Protein AF-A0A7X2D2N3-F1 (afdb_monomer)

Organism: NCBI:txid1494462

Mean predicted aligned error: 3.7 Å

pLDDT: mean 91.82, std 9.28, range [48.91, 98.44]

InterPro domains:
  IPR043077 Chaperone protein gp12 superfamily [G3DSA:1.10.8.940] (1-90)
  IPR048803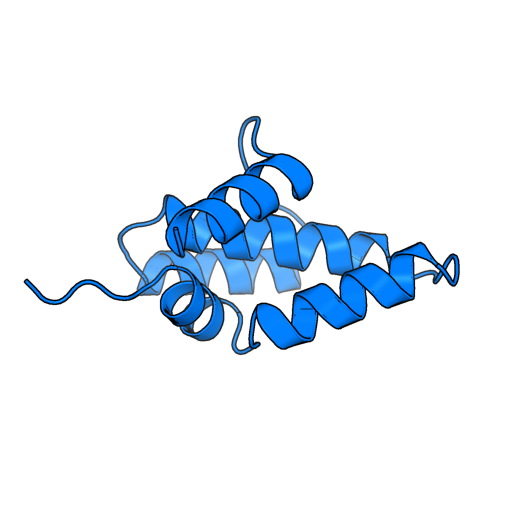 Chaperone protein gp12 [PF20962] (2-90)

Nearest PDB structures (foldseek):
  3d8l-assembly1_A  TM=9.566E-01  e=9.189E-07  Lactococcus virus P2

Solvent-accessible surface area (backbone atoms only — not comparable to full-atom values): 5307 Å² total; per-residue (Å²): 129,95,74,79,52,51,63,59,40,24,26,68,42,68,75,43,54,57,74,59,52,51,52,51,44,63,47,28,72,71,66,75,39,93,61,37,63,62,47,45,52,52,52,28,52,39,46,47,35,32,72,71,46,85,50,64,68,57,36,25,52,55,48,58,47,22,77,72,70,74,58,82,84,52,85,91,60,43,50,65,59,50,49,53,56,54,58,60,74,78,113

Sequence (91 aa):
MKQLSTARKFKLITKVDIFKKSKELEAATKDEANDITETIEFVQYGLYLAFYEKDLKKAKEYFDEFLTSGEFDTEDETVKSLMEKFKASFE

Radius of gyration: 12.73 Å; Cα contacts (8 Å, |Δi|>4): 76; chains: 1; bounding box: 30×25×38 Å

Foldseek 3Di:
DDDDALQRLLCLQLVDGLVVLVVVLVVCVVVVDPCNVVSQLSLQLSLLCSPPPPDSVVSNVQSVVCVVPVDDDSDPGGSVNSVVVSVVSVD

Secondary structure (DSSP, 8-state):
-PPPPHHHHHHHHHSS-HHHHHHHHHHHTTTT-TTHHHHHHHHHHHHHHHHH---HHHHHHHHHHHHHH-----TT--HHHHHHHHHHTT-

Structure (mmCIF, N/CA/C/O backbone):
data_AF-A0A7X2D2N3-F1
#
_entry.id   AF-A0A7X2D2N3-F1
#
loop_
_atom_site.group_PDB
_atom_site.id
_atom_site.type_symbol
_atom_site.label_atom_id
_atom_site.label_alt_id
_atom_site.label_comp_id
_atom_site.label_asym_id
_atom_site.label_entity_id
_atom_site.label_seq_id
_atom_site.pdbx_PDB_ins_code
_atom_site.Cartn_x
_atom_site.Cartn_y
_atom_site.Cartn_z
_atom_site.occupancy
_atom_site.B_iso_or_equiv
_atom_site.auth_seq_id
_atom_site.auth_comp_id
_atom_site.auth_asym_id
_atom_site.auth_atom_id
_atom_site.pdbx_PDB_model_num
ATOM 1 N N . MET A 1 1 ? -7.593 5.287 22.198 1.00 48.91 1 MET A N 1
ATOM 2 C CA . MET A 1 1 ? -7.519 3.900 21.679 1.00 48.91 1 MET A CA 1
ATOM 3 C C . MET A 1 1 ? -6.160 3.709 21.027 1.00 48.91 1 MET A C 1
ATOM 5 O O . MET A 1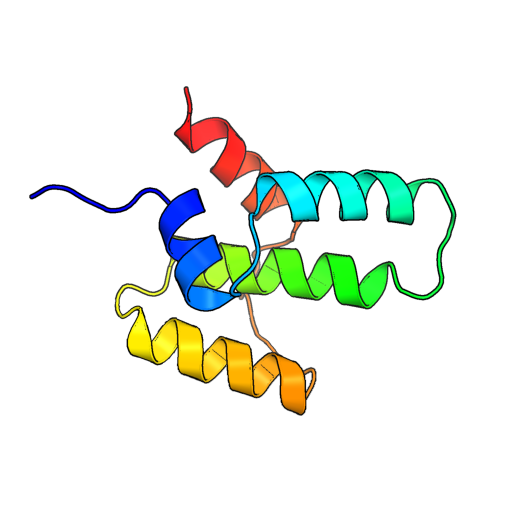 1 ? -5.738 4.613 20.321 1.00 48.91 1 MET A O 1
ATOM 9 N N . LYS A 1 2 ? -5.460 2.593 21.270 1.00 64.06 2 LYS A N 1
ATOM 10 C CA . LYS A 1 2 ? -4.215 2.289 20.544 1.00 64.06 2 LYS A CA 1
ATOM 11 C C . LYS A 1 2 ? -4.569 2.075 19.067 1.00 64.06 2 LYS A C 1
ATOM 13 O O . LYS A 1 2 ? -5.344 1.172 18.769 1.00 64.06 2 LYS A O 1
ATOM 18 N N . GLN A 1 3 ? -4.066 2.923 18.176 1.00 81.88 3 GLN A N 1
ATOM 19 C CA . GLN A 1 3 ? -4.252 2.771 16.733 1.00 81.88 3 GLN A CA 1
ATOM 20 C C . GLN A 1 3 ? -3.061 2.016 16.140 1.00 81.88 3 GLN A C 1
ATOM 22 O O . GLN A 1 3 ? -1.925 2.179 16.584 1.00 81.88 3 GLN A O 1
ATOM 27 N N . LEU A 1 4 ? -3.327 1.155 15.159 1.00 90.06 4 LEU A N 1
ATOM 28 C CA . LEU A 1 4 ? -2.274 0.489 14.398 1.00 90.06 4 LEU A CA 1
ATOM 29 C C . LEU A 1 4 ? -1.620 1.502 13.457 1.00 90.06 4 LEU A C 1
ATOM 31 O O . LEU A 1 4 ? -2.329 2.237 12.768 1.00 90.06 4 LEU A O 1
ATOM 35 N N . SER A 1 5 ? -0.288 1.502 13.399 1.00 94.44 5 SER A N 1
ATOM 36 C CA . SER A 1 5 ? 0.447 2.292 12.411 1.00 94.44 5 SER A CA 1
ATOM 37 C C . SER A 1 5 ? 0.124 1.828 10.991 1.00 94.44 5 SER A C 1
ATOM 39 O O . SER A 1 5 ? -0.185 0.651 10.769 1.00 94.44 5 SER A O 1
ATOM 41 N N . THR A 1 6 ? 0.261 2.724 10.014 1.00 95.94 6 THR A N 1
ATOM 42 C CA . THR A 1 6 ? 0.075 2.395 8.593 1.00 95.94 6 THR A CA 1
ATOM 43 C C . THR A 1 6 ? 0.969 1.231 8.168 1.00 95.94 6 THR A C 1
ATOM 45 O O . THR A 1 6 ? 0.491 0.311 7.515 1.00 95.94 6 THR A O 1
ATOM 48 N N . ALA A 1 7 ? 2.220 1.175 8.642 1.00 96.62 7 ALA A N 1
ATOM 49 C CA . ALA A 1 7 ? 3.126 0.052 8.376 1.00 96.62 7 ALA A CA 1
ATOM 50 C C . ALA A 1 7 ? 2.561 -1.291 8.869 1.00 96.62 7 ALA A C 1
ATOM 52 O O . ALA A 1 7 ? 2.664 -2.316 8.191 1.00 96.62 7 ALA A O 1
ATOM 53 N N . ARG A 1 8 ? 1.939 -1.300 10.057 1.00 96.44 8 ARG A N 1
ATOM 54 C CA . ARG A 1 8 ? 1.340 -2.517 10.607 1.00 96.44 8 ARG A CA 1
ATOM 55 C C . ARG A 1 8 ? 0.080 -2.912 9.847 1.00 96.44 8 ARG A C 1
ATOM 57 O O . ARG A 1 8 ? -0.107 -4.102 9.615 1.00 96.44 8 ARG A O 1
ATOM 64 N N . LYS A 1 9 ? -0.752 -1.943 9.455 1.00 97.25 9 LYS A N 1
ATOM 65 C CA . LYS A 1 9 ? -1.931 -2.187 8.614 1.00 97.25 9 LYS A CA 1
ATOM 66 C C . LYS A 1 9 ? -1.531 -2.749 7.252 1.00 97.25 9 LYS A C 1
ATOM 68 O O . LYS A 1 9 ? -2.024 -3.810 6.894 1.00 97.25 9 LYS A O 1
ATOM 73 N N . PHE A 1 10 ? -0.563 -2.124 6.578 1.00 97.94 10 PHE A N 1
ATOM 74 C CA . PHE A 1 10 ? -0.001 -2.600 5.313 1.00 97.94 10 PHE A CA 1
ATOM 75 C C . PHE A 1 10 ? 0.407 -4.071 5.419 1.00 97.94 10 PHE A C 1
ATOM 77 O O . PHE A 1 10 ? -0.056 -4.897 4.646 1.00 97.94 10 PHE A O 1
ATOM 84 N N . LYS A 1 11 ? 1.179 -4.435 6.452 1.00 97.94 11 LYS A N 1
ATOM 85 C CA . LYS A 1 11 ? 1.616 -5.822 6.663 1.00 97.94 11 LYS A CA 1
ATOM 86 C C . LYS A 1 11 ? 0.476 -6.810 6.892 1.00 97.94 11 LYS A C 1
ATOM 88 O O . LYS A 1 11 ? 0.600 -7.973 6.521 1.00 97.94 11 LYS A O 1
ATOM 93 N N . LEU A 1 12 ? -0.610 -6.384 7.533 1.00 97.50 12 LEU A N 1
ATOM 94 C CA . LEU A 1 12 ? -1.780 -7.238 7.752 1.00 97.50 12 LEU A CA 1
ATOM 95 C C . LEU A 1 12 ? -2.599 -7.435 6.470 1.00 97.50 12 LEU A C 1
ATOM 97 O O . LEU A 1 12 ? -3.143 -8.520 6.280 1.00 97.50 12 LEU A O 1
ATOM 101 N N . ILE A 1 13 ? -2.654 -6.415 5.612 1.00 98.00 13 ILE A N 1
ATOM 102 C CA . ILE A 1 13 ? -3.351 -6.443 4.321 1.00 98.00 13 ILE A CA 1
ATOM 103 C C . ILE A 1 13 ? -2.551 -7.281 3.317 1.00 98.00 13 ILE A C 1
ATOM 105 O O . ILE A 1 13 ? -3.034 -8.290 2.815 1.00 98.00 13 ILE A O 1
ATOM 109 N N . THR A 1 14 ? -1.289 -6.918 3.095 1.00 97.31 14 THR A N 1
ATOM 110 C CA . THR A 1 14 ? -0.469 -7.443 1.995 1.00 97.31 14 THR A CA 1
ATOM 111 C C . THR A 1 14 ? 0.359 -8.669 2.369 1.00 97.31 14 T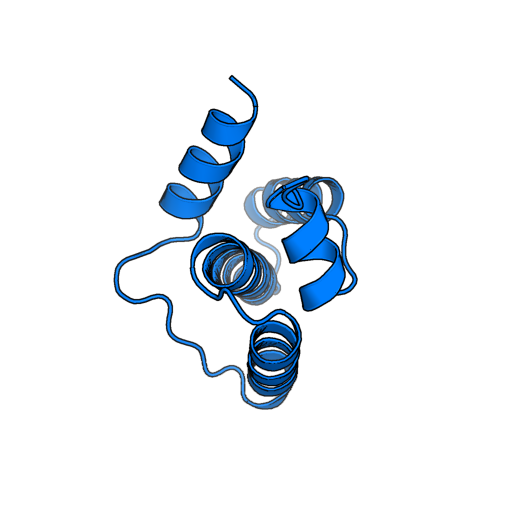HR A C 1
ATOM 113 O O . THR A 1 14 ? 0.976 -9.289 1.507 1.00 97.31 14 THR A O 1
ATOM 116 N N . LYS A 1 15 ? 0.423 -9.015 3.664 1.00 97.06 15 LYS A N 1
ATOM 117 C CA . LYS A 1 15 ? 1.302 -10.058 4.236 1.00 97.06 15 LYS A CA 1
ATOM 118 C C . LYS A 1 15 ? 2.803 -9.755 4.070 1.00 97.06 15 LYS A C 1
ATOM 120 O O . LYS A 1 15 ? 3.638 -10.583 4.436 1.00 97.06 15 LYS A O 1
ATOM 125 N N . VAL A 1 16 ? 3.163 -8.559 3.593 1.00 96.56 16 VAL A N 1
ATOM 126 C CA . VAL A 1 16 ? 4.542 -8.130 3.319 1.00 96.56 16 VAL A CA 1
ATOM 127 C C . VAL A 1 16 ? 4.893 -6.890 4.137 1.00 96.56 16 VAL A C 1
ATOM 129 O O . VAL A 1 16 ? 4.053 -6.063 4.474 1.00 96.56 16 VAL A O 1
ATOM 132 N N . ASP A 1 17 ? 6.165 -6.763 4.503 1.00 96.38 17 ASP A N 1
ATOM 133 C CA . ASP A 1 17 ? 6.662 -5.587 5.208 1.00 96.38 17 ASP A CA 1
ATOM 134 C C . ASP A 1 17 ? 6.907 -4.419 4.238 1.00 96.38 17 ASP A C 1
ATOM 136 O O . ASP A 1 17 ? 7.657 -4.574 3.272 1.00 96.38 17 ASP A O 1
ATOM 140 N N . ILE A 1 18 ? 6.316 -3.249 4.502 1.00 95.62 18 ILE A N 1
ATOM 141 C CA . ILE A 1 18 ? 6.441 -2.074 3.624 1.00 95.62 18 ILE A CA 1
ATOM 142 C C . ILE A 1 18 ? 7.893 -1.621 3.464 1.00 95.62 18 ILE A C 1
ATOM 144 O O . ILE A 1 18 ? 8.301 -1.241 2.371 1.00 95.62 18 ILE A O 1
ATOM 148 N N . PHE A 1 19 ? 8.717 -1.730 4.508 1.00 94.25 19 PHE A N 1
ATOM 149 C CA . PHE A 1 19 ? 10.128 -1.358 4.416 1.00 94.25 19 PHE A CA 1
ATOM 150 C C . PHE A 1 19 ? 10.915 -2.320 3.527 1.00 94.25 19 PHE A C 1
ATOM 152 O O . PHE A 1 19 ? 11.833 -1.900 2.825 1.00 94.25 19 PHE A O 1
ATOM 159 N N . LYS A 1 20 ? 10.550 -3.608 3.526 1.00 93.94 20 LYS A N 1
ATOM 160 C CA . LYS A 1 20 ? 11.137 -4.585 2.604 1.00 93.94 20 LYS A CA 1
ATOM 161 C C . LYS A 1 20 ? 10.698 -4.284 1.172 1.00 93.94 20 LYS A C 1
ATOM 163 O O . LYS A 1 20 ? 11.546 -4.184 0.292 1.00 93.94 20 LYS A O 1
ATOM 168 N N . LYS A 1 21 ? 9.396 -4.069 0.960 1.00 92.50 21 LYS A N 1
ATOM 169 C CA . LYS A 1 21 ? 8.839 -3.828 -0.376 1.00 92.50 21 LYS A CA 1
ATOM 170 C C . LYS A 1 21 ? 9.312 -2.505 -0.988 1.00 92.50 21 LYS A C 1
ATOM 172 O O . LYS A 1 21 ? 9.547 -2.440 -2.185 1.00 92.50 21 LYS A O 1
ATOM 177 N N . SER A 1 22 ? 9.561 -1.489 -0.162 1.00 90.31 22 SER A N 1
ATOM 178 C CA . SER A 1 22 ? 10.139 -0.209 -0.603 1.00 90.31 22 SER A CA 1
ATOM 179 C C . SER A 1 22 ? 11.561 -0.375 -1.146 1.00 90.31 22 SER A C 1
ATOM 181 O O . SER A 1 22 ? 11.902 0.222 -2.158 1.00 90.31 22 SER A O 1
ATOM 183 N N . LYS A 1 23 ? 12.382 -1.232 -0.521 1.00 90.75 23 LYS A N 1
ATOM 184 C CA . LYS A 1 23 ? 13.724 -1.558 -1.032 1.00 90.75 23 LYS A CA 1
ATOM 185 C C . LYS A 1 23 ? 13.666 -2.327 -2.351 1.00 90.75 23 LYS A C 1
ATOM 187 O O . LYS A 1 23 ? 14.496 -2.090 -3.219 1.00 90.75 23 LYS A O 1
ATOM 192 N N . GLU A 1 24 ? 12.699 -3.233 -2.499 1.00 89.81 24 GLU A N 1
ATOM 193 C CA . GLU A 1 24 ? 12.461 -3.942 -3.765 1.00 89.81 24 GLU A CA 1
ATOM 194 C C . GLU A 1 24 ? 12.063 -2.958 -4.876 1.00 89.81 24 GLU A C 1
ATOM 196 O O . GLU A 1 24 ? 12.615 -3.027 -5.969 1.00 89.81 24 GLU A O 1
ATOM 201 N N . LEU A 1 25 ? 11.199 -1.982 -4.578 1.00 88.31 25 LEU A N 1
ATOM 202 C CA . LEU A 1 25 ? 10.822 -0.917 -5.512 1.00 88.31 25 LEU A CA 1
ATOM 203 C C . LEU A 1 25 ? 12.025 -0.045 -5.926 1.00 88.31 25 LEU A C 1
ATOM 205 O O . LEU A 1 25 ? 12.218 0.243 -7.106 1.00 88.31 25 LEU A O 1
ATOM 209 N N . GLU A 1 26 ? 12.870 0.350 -4.971 1.00 87.50 26 GLU A N 1
ATOM 210 C CA . GLU A 1 26 ? 14.101 1.111 -5.241 1.00 87.50 26 GLU A CA 1
ATOM 211 C C . GLU A 1 26 ? 15.131 0.332 -6.074 1.00 87.50 26 GLU A C 1
ATOM 213 O O . GLU A 1 26 ? 15.949 0.945 -6.759 1.00 87.50 26 GLU A O 1
ATOM 218 N N . ALA A 1 27 ? 15.131 -1.000 -6.000 1.00 86.38 27 ALA A N 1
ATOM 219 C CA . ALA A 1 27 ? 15.986 -1.848 -6.826 1.00 86.38 27 ALA A CA 1
ATOM 220 C C . ALA A 1 27 ? 15.396 -2.017 -8.235 1.00 86.38 27 ALA A C 1
ATOM 222 O O . ALA A 1 27 ? 16.077 -1.749 -9.221 1.00 86.38 27 ALA A O 1
ATOM 223 N N . ALA A 1 28 ? 14.105 -2.351 -8.334 1.00 82.69 28 ALA A N 1
ATOM 224 C CA . ALA A 1 28 ? 13.409 -2.544 -9.607 1.00 82.69 28 ALA A CA 1
ATOM 225 C C . ALA A 1 28 ? 13.441 -1.291 -10.501 1.00 82.69 28 ALA A C 1
ATOM 227 O O . ALA A 1 28 ? 13.574 -1.399 -11.716 1.00 82.69 28 ALA A O 1
ATOM 228 N N . THR A 1 29 ? 13.380 -0.101 -9.893 1.00 78.25 29 THR A N 1
ATOM 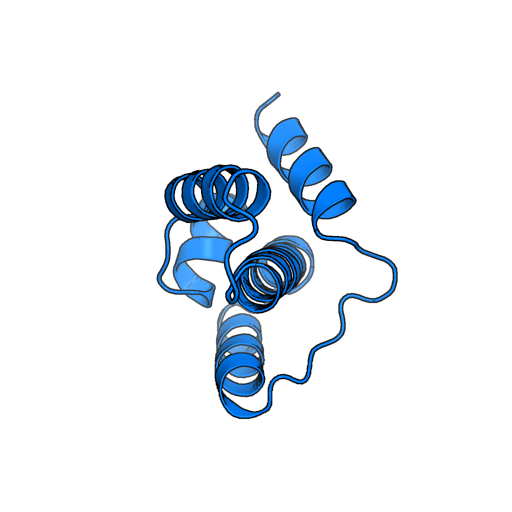229 C CA . THR A 1 29 ? 13.503 1.197 -10.587 1.00 78.25 29 THR A CA 1
ATOM 230 C C . THR A 1 29 ? 14.894 1.476 -11.156 1.00 78.25 29 THR A C 1
ATOM 232 O O . THR A 1 29 ? 15.008 2.278 -12.078 1.00 78.25 29 THR A O 1
ATOM 235 N N . LYS A 1 30 ? 15.949 0.844 -10.632 1.00 80.38 30 LYS A N 1
ATOM 236 C CA . LYS A 1 30 ? 17.327 1.010 -11.123 1.00 80.38 30 LYS A CA 1
ATOM 237 C C . LYS A 1 30 ? 17.693 0.006 -12.207 1.00 80.38 30 LYS A C 1
ATOM 239 O O . LYS A 1 30 ? 18.472 0.346 -13.089 1.00 80.38 30 LYS A O 1
ATOM 244 N N . ASP A 1 31 ? 17.131 -1.196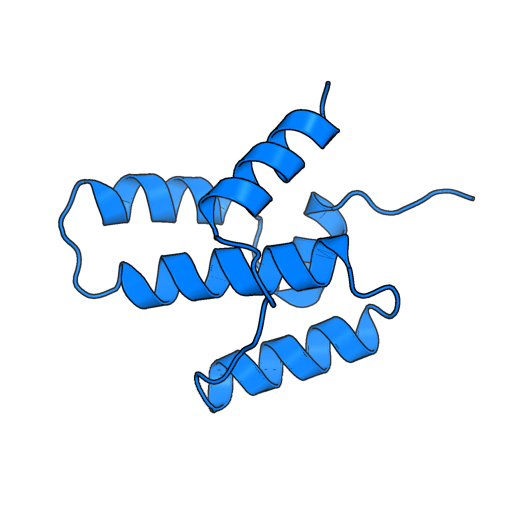 -12.128 1.00 75.31 31 ASP A N 1
ATOM 245 C CA . ASP A 1 31 ? 17.510 -2.323 -12.982 1.00 75.31 31 ASP A CA 1
ATOM 246 C C . ASP A 1 31 ? 16.606 -2.482 -14.224 1.00 75.31 31 ASP A C 1
ATOM 248 O O . ASP A 1 31 ? 16.732 -3.481 -14.928 1.00 75.31 31 ASP A O 1
ATOM 252 N N . GLU A 1 32 ? 15.690 -1.531 -14.490 1.00 65.50 32 GLU A N 1
ATOM 253 C CA . GLU A 1 32 ? 14.674 -1.597 -15.568 1.00 65.50 32 GLU A CA 1
ATOM 254 C C . GLU A 1 32 ? 13.987 -2.976 -15.640 1.00 65.50 32 GLU A C 1
ATOM 256 O O . GLU A 1 32 ? 13.735 -3.534 -16.708 1.00 65.50 32 GLU A O 1
ATOM 261 N N . ALA A 1 33 ? 13.723 -3.563 -14.470 1.00 68.69 33 ALA A N 1
ATOM 262 C CA . ALA A 1 33 ? 13.209 -4.918 -14.374 1.00 68.69 33 ALA A CA 1
ATOM 263 C C . ALA A 1 33 ? 11.777 -5.003 -14.925 1.00 68.69 33 ALA A C 1
ATOM 265 O O . ALA A 1 33 ? 10.950 -4.125 -14.670 1.00 68.69 33 ALA A O 1
ATOM 266 N N . ASN A 1 34 ? 11.466 -6.109 -15.607 1.00 63.75 34 ASN A N 1
ATOM 267 C CA . ASN A 1 34 ? 10.140 -6.364 -16.187 1.00 63.75 34 ASN A CA 1
ATOM 268 C C . ASN A 1 34 ? 8.993 -6.296 -15.154 1.00 63.75 34 ASN A C 1
ATOM 270 O O . ASN A 1 34 ? 7.868 -5.978 -15.526 1.00 63.75 34 ASN A O 1
ATOM 274 N N . ASP A 1 35 ? 9.284 -6.507 -13.865 1.00 74.19 35 ASP A N 1
ATOM 275 C CA . ASP A 1 35 ? 8.281 -6.591 -12.788 1.00 74.19 35 ASP A CA 1
ATOM 276 C C . ASP A 1 35 ? 8.120 -5.271 -12.001 1.00 74.19 35 ASP A C 1
ATOM 278 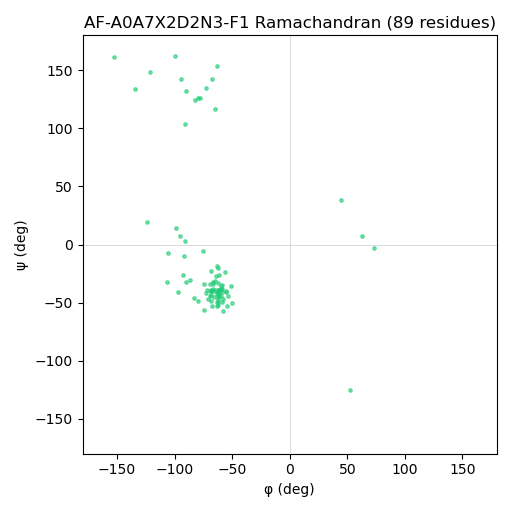O O . ASP A 1 35 ? 7.560 -5.228 -10.896 1.00 74.19 35 ASP A O 1
ATOM 282 N N . ILE A 1 36 ? 8.648 -4.163 -12.537 1.00 85.44 36 ILE A N 1
ATOM 283 C CA . ILE A 1 36 ? 8.564 -2.848 -11.893 1.00 85.44 36 ILE A CA 1
ATOM 284 C C . ILE A 1 36 ? 7.111 -2.386 -11.725 1.00 85.44 36 ILE A C 1
ATOM 286 O O . ILE A 1 36 ? 6.763 -1.857 -10.668 1.00 85.44 36 ILE A O 1
ATOM 290 N N . THR A 1 37 ? 6.259 -2.641 -12.722 1.00 89.69 37 THR A N 1
ATOM 291 C CA . THR A 1 37 ? 4.838 -2.265 -12.716 1.00 89.69 37 THR A CA 1
ATOM 292 C C . THR A 1 37 ? 4.099 -2.959 -11.577 1.00 89.69 37 THR A C 1
ATOM 294 O O . THR A 1 37 ? 3.529 -2.282 -10.726 1.00 89.69 37 THR A O 1
ATOM 297 N N . GLU A 1 38 ? 4.225 -4.284 -11.464 1.00 90.88 38 GLU A N 1
ATOM 298 C CA . GLU A 1 38 ? 3.586 -5.056 -10.390 1.00 90.88 38 GLU A CA 1
ATOM 299 C C . GLU A 1 38 ? 4.046 -4.587 -9.004 1.00 90.88 38 GLU A C 1
ATOM 301 O O . GLU A 1 38 ? 3.264 -4.496 -8.058 1.00 90.88 38 GLU A O 1
ATOM 306 N N . THR A 1 39 ? 5.331 -4.246 -8.868 1.00 92.25 39 THR A N 1
ATOM 307 C CA . THR A 1 39 ? 5.877 -3.752 -7.600 1.00 92.25 39 THR A CA 1
ATOM 308 C C . THR A 1 39 ? 5.330 -2.368 -7.243 1.00 92.25 39 THR A C 1
ATOM 310 O O . THR A 1 39 ? 5.035 -2.123 -6.070 1.00 92.25 39 THR A O 1
ATOM 313 N N . ILE A 1 40 ? 5.173 -1.476 -8.226 1.00 94.00 40 ILE A N 1
ATOM 314 C CA . ILE A 1 40 ? 4.563 -0.153 -8.043 1.00 94.00 40 ILE A CA 1
ATOM 315 C C . ILE A 1 40 ? 3.103 -0.299 -7.612 1.00 94.00 40 ILE A C 1
ATOM 317 O O . ILE A 1 40 ? 2.725 0.249 -6.576 1.00 94.00 40 ILE A O 1
ATOM 321 N N . GLU A 1 41 ? 2.313 -1.067 -8.359 1.00 95.50 41 GLU A N 1
ATOM 322 C CA . GLU A 1 41 ? 0.878 -1.257 -8.124 1.00 95.50 41 GLU A CA 1
ATOM 323 C C . GLU A 1 41 ? 0.620 -1.916 -6.765 1.00 95.50 41 GLU A C 1
ATOM 325 O O . GLU A 1 41 ? -0.203 -1.440 -5.980 1.00 95.50 41 GLU A O 1
ATOM 330 N N . PHE A 1 42 ? 1.413 -2.934 -6.410 1.00 96.38 42 PHE A N 1
ATOM 331 C CA . PHE A 1 42 ? 1.342 -3.592 -5.105 1.00 96.38 42 PHE A CA 1
ATOM 332 C C . PHE A 1 42 ? 1.555 -2.610 -3.949 1.00 96.38 42 PHE A C 1
ATOM 334 O O . PHE A 1 42 ? 0.824 -2.629 -2.953 1.00 96.38 42 PHE A O 1
ATOM 341 N N . VAL A 1 43 ? 2.588 -1.764 -4.045 1.00 96.56 43 VAL A N 1
ATOM 342 C CA . VAL A 1 43 ? 2.893 -0.778 -3.000 1.00 96.56 43 VAL A CA 1
ATOM 343 C C . VAL A 1 43 ? 1.817 0.301 -2.957 1.00 96.56 43 VAL A C 1
ATOM 345 O O . VAL A 1 43 ? 1.363 0.646 -1.865 1.00 96.56 43 VAL A O 1
ATOM 348 N N . GLN A 1 44 ? 1.392 0.799 -4.120 1.00 97.56 44 GLN A N 1
ATOM 349 C CA . GLN A 1 44 ? 0.365 1.827 -4.255 1.00 97.56 44 GLN A CA 1
ATOM 350 C C . GLN A 1 44 ? -0.947 1.376 -3.618 1.00 97.56 44 GLN A C 1
ATOM 352 O O . GLN A 1 44 ? -1.414 2.003 -2.666 1.00 97.56 44 GLN A O 1
ATOM 357 N N . TYR A 1 45 ? -1.502 0.248 -4.057 1.00 98.31 45 TYR A N 1
ATOM 358 C CA . TYR A 1 45 ? -2.795 -0.194 -3.557 1.00 98.31 45 TYR A CA 1
ATOM 359 C C . TYR A 1 45 ? -2.736 -0.622 -2.086 1.00 98.31 45 TYR A C 1
ATOM 361 O O . TYR A 1 45 ? -3.593 -0.253 -1.279 1.00 98.31 45 TYR A O 1
ATOM 369 N N . GLY A 1 46 ? -1.660 -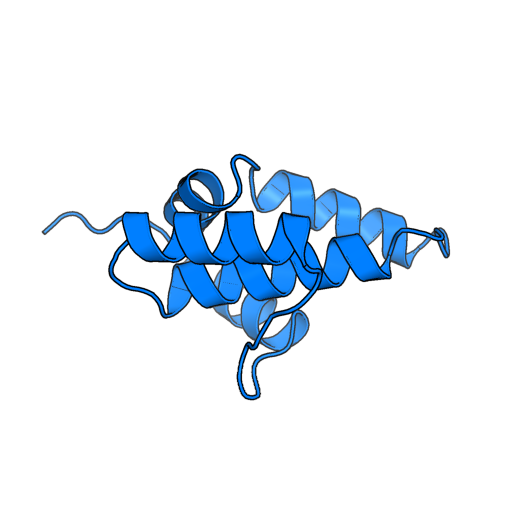1.307 -1.685 1.00 98.00 46 GLY A N 1
ATOM 370 C CA . GLY A 1 46 ? -1.463 -1.705 -0.293 1.00 98.00 46 GLY A CA 1
ATOM 371 C C . GLY A 1 46 ? -1.373 -0.510 0.663 1.00 98.00 46 GLY A C 1
ATOM 372 O O . GLY A 1 46 ? -1.918 -0.560 1.770 1.00 98.00 46 GLY A O 1
ATOM 373 N N . LEU A 1 47 ? -0.705 0.579 0.260 1.00 98.00 47 LEU A N 1
ATOM 374 C CA . LEU A 1 47 ? -0.633 1.805 1.060 1.00 98.00 47 LEU A CA 1
ATOM 375 C C . LEU A 1 47 ? -1.955 2.565 1.067 1.00 98.00 47 LEU A C 1
ATOM 377 O O . LEU A 1 47 ? -2.360 3.022 2.137 1.00 98.00 47 LEU A O 1
ATOM 381 N N . TYR A 1 48 ? -2.630 2.671 -0.078 1.00 98.44 48 TYR A N 1
ATOM 382 C CA . TYR A 1 48 ? -3.940 3.314 -0.170 1.00 98.44 48 TYR A CA 1
ATOM 383 C C . TYR A 1 48 ? -4.922 2.675 0.820 1.00 98.44 48 TYR A C 1
ATOM 385 O O . TYR A 1 48 ? -5.447 3.355 1.706 1.00 98.44 48 TYR A O 1
ATOM 393 N N . LEU A 1 49 ? -5.059 1.348 0.783 1.00 98.12 49 LEU A N 1
ATOM 394 C CA . LEU A 1 49 ? -5.918 0.613 1.711 1.00 98.12 49 LEU A CA 1
ATOM 395 C C . LEU A 1 49 ? -5.480 0.786 3.173 1.00 98.12 49 LEU A C 1
ATOM 397 O O . LEU A 1 49 ? -6.317 0.959 4.057 1.00 98.12 49 LEU A O 1
ATOM 401 N N . ALA A 1 50 ? -4.174 0.796 3.456 1.00 97.44 50 ALA A N 1
ATOM 402 C CA . ALA A 1 50 ? -3.674 0.996 4.816 1.00 97.44 50 ALA A CA 1
ATOM 403 C C . ALA A 1 50 ? -3.990 2.397 5.385 1.00 97.44 50 ALA A C 1
ATOM 405 O O . ALA A 1 50 ? -4.161 2.541 6.605 1.00 97.44 50 ALA A O 1
ATOM 406 N N . PHE A 1 51 ? -4.059 3.421 4.531 1.00 96.31 51 PHE A N 1
ATOM 407 C CA . PHE A 1 51 ? -4.395 4.788 4.924 1.00 96.31 51 PHE A CA 1
ATOM 408 C C . PHE A 1 51 ? -5.895 5.030 5.037 1.00 96.31 51 PHE A C 1
ATOM 410 O O . PHE A 1 51 ? -6.330 5.652 6.011 1.00 96.31 51 PHE A O 1
ATOM 417 N N . TYR A 1 52 ? -6.659 4.568 4.051 1.00 96.12 52 TYR A N 1
ATOM 418 C CA . TYR A 1 52 ? -8.023 5.034 3.829 1.00 96.12 52 TYR A CA 1
ATOM 419 C C . TYR A 1 52 ? -9.089 4.016 4.236 1.00 96.12 52 TYR A C 1
ATOM 421 O O . TYR A 1 52 ? -10.129 4.419 4.763 1.00 96.12 52 TYR A O 1
ATOM 429 N N . GLU A 1 53 ? -8.820 2.712 4.117 1.00 95.50 53 GLU A N 1
ATOM 430 C CA . GLU A 1 53 ? -9.765 1.687 4.560 1.00 95.50 53 GLU A CA 1
ATOM 431 C C . GLU A 1 53 ? -9.644 1.457 6.077 1.00 95.50 53 GLU A C 1
ATOM 433 O O . GLU A 1 53 ? -8.578 1.188 6.647 1.00 95.50 53 GLU A O 1
ATOM 438 N N . LYS A 1 54 ? -10.773 1.608 6.771 1.00 92.12 54 LYS A N 1
ATOM 439 C CA . LYS A 1 54 ? -10.860 1.483 8.232 1.00 92.12 54 LYS A CA 1
ATOM 440 C C . LYS A 1 54 ? -11.080 0.033 8.648 1.00 92.12 54 LYS A C 1
ATOM 442 O O . LYS A 1 54 ? -10.639 -0.352 9.732 1.00 92.12 54 LYS A O 1
ATOM 447 N N . ASP A 1 55 ? -11.749 -0.753 7.808 1.00 95.69 55 ASP A N 1
ATOM 448 C CA . ASP A 1 55 ? -12.008 -2.168 8.030 1.00 95.69 55 ASP A CA 1
ATOM 449 C C . ASP A 1 55 ? -10.885 -3.028 7.432 1.00 95.69 55 ASP A C 1
ATOM 451 O O . ASP A 1 55 ? -10.809 -3.264 6.227 1.00 95.69 55 ASP A O 1
ATOM 455 N N . LEU A 1 56 ? -10.011 -3.548 8.299 1.00 94.56 56 LEU A N 1
ATOM 4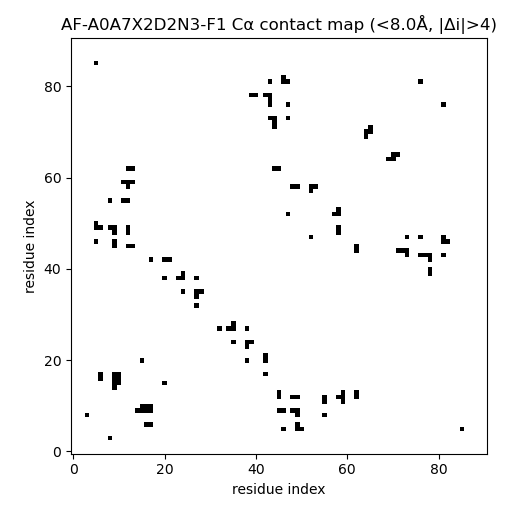56 C CA . LEU A 1 56 ? -8.891 -4.395 7.878 1.00 94.56 56 LEU A CA 1
ATOM 457 C C . LEU A 1 56 ? -9.322 -5.682 7.172 1.00 94.56 56 LEU A C 1
ATOM 459 O O . LEU A 1 56 ? -8.537 -6.227 6.397 1.00 94.56 56 LEU A O 1
ATOM 463 N N . LYS A 1 57 ? -10.525 -6.195 7.452 1.00 96.12 57 LYS A N 1
ATOM 464 C CA . LYS A 1 57 ? -11.016 -7.395 6.781 1.00 96.12 57 LYS A CA 1
ATOM 465 C C . LYS A 1 57 ? -11.340 -7.072 5.325 1.00 96.12 57 LYS A C 1
ATOM 467 O O . LYS A 1 57 ? -10.844 -7.772 4.449 1.00 96.12 57 LYS A O 1
ATOM 472 N N . LYS A 1 58 ? -12.059 -5.971 5.085 1.00 97.50 58 LYS A N 1
ATOM 473 C CA . LYS A 1 58 ? -12.355 -5.485 3.729 1.00 97.50 58 LYS A CA 1
ATOM 474 C C . LYS A 1 58 ? -11.097 -5.110 2.966 1.00 97.50 58 LYS A C 1
ATOM 476 O O . LYS A 1 58 ? -10.931 -5.534 1.836 1.00 97.50 58 LYS A O 1
ATOM 481 N N . ALA A 1 59 ? -10.172 -4.395 3.607 1.00 97.88 59 ALA A N 1
ATOM 482 C CA . ALA A 1 59 ? -8.895 -4.051 2.990 1.00 97.88 59 ALA A CA 1
ATOM 483 C C . ALA A 1 59 ? -8.142 -5.301 2.508 1.00 97.88 59 ALA A C 1
ATOM 485 O O . ALA A 1 59 ? -7.565 -5.310 1.428 1.00 97.88 59 ALA A O 1
ATOM 486 N N . LYS A 1 60 ? -8.160 -6.379 3.297 1.00 97.88 60 LYS A N 1
ATOM 487 C CA . LYS A 1 60 ? -7.554 -7.645 2.889 1.00 97.88 60 LYS A CA 1
ATOM 488 C C . LYS A 1 60 ? -8.310 -8.304 1.731 1.00 97.88 60 LYS A C 1
ATOM 490 O O . LYS A 1 60 ? -7.656 -8.787 0.818 1.00 97.88 60 LYS A O 1
ATOM 495 N N . GLU A 1 61 ? -9.641 -8.329 1.778 1.00 97.81 61 GLU A N 1
ATOM 496 C CA . GLU A 1 61 ? -10.482 -8.879 0.703 1.00 97.81 61 GLU A CA 1
ATOM 497 C C . GLU A 1 61 ? -10.218 -8.148 -0.621 1.00 97.81 61 GLU A C 1
ATOM 499 O O . GLU A 1 61 ? -9.860 -8.792 -1.599 1.00 97.81 61 GLU A O 1
ATOM 504 N N . TYR A 1 62 ? -10.242 -6.814 -0.617 1.00 98.25 62 TYR A N 1
ATOM 505 C CA . TYR A 1 62 ? -9.938 -6.001 -1.795 1.00 98.25 62 TYR A CA 1
ATOM 506 C C . TYR A 1 62 ? -8.513 -6.207 -2.315 1.00 98.25 62 TYR A C 1
ATOM 508 O O . TYR A 1 62 ? -8.293 -6.303 -3.518 1.00 98.25 62 TYR A O 1
ATOM 516 N N . PHE A 1 63 ? -7.525 -6.314 -1.422 1.00 98.19 63 PHE A N 1
ATOM 517 C CA . PHE A 1 63 ? -6.151 -6.569 -1.846 1.00 98.19 63 PHE A CA 1
ATOM 518 C C . PHE A 1 63 ? -5.972 -7.978 -2.430 1.00 98.19 63 PHE A C 1
ATOM 520 O O . PHE A 1 63 ? -5.271 -8.137 -3.424 1.00 98.19 63 PHE A O 1
ATOM 527 N N . ASP A 1 64 ? -6.603 -9.002 -1.843 1.00 97.88 64 ASP A N 1
ATOM 528 C CA . ASP A 1 64 ? -6.579 -10.371 -2.377 1.00 97.88 64 ASP A CA 1
ATOM 529 C C . ASP A 1 64 ? -7.329 -10.442 -3.743 1.00 97.88 64 ASP A C 1
ATOM 531 O O . ASP A 1 64 ? -6.897 -11.176 -4.637 1.00 97.88 64 ASP A O 1
ATOM 535 N N . GLU A 1 65 ? -8.393 -9.648 -3.945 1.00 97.88 65 GLU A N 1
ATOM 536 C CA . GLU A 1 65 ? -9.069 -9.471 -5.245 1.00 97.88 65 GLU A CA 1
ATOM 537 C C . GLU A 1 65 ? -8.139 -8.836 -6.286 1.00 97.88 65 GLU A C 1
ATOM 539 O O . GLU A 1 65 ? -7.961 -9.417 -7.356 1.00 97.88 65 GLU A O 1
ATOM 544 N N . PHE A 1 66 ? -7.469 -7.730 -5.945 1.00 97.62 66 PHE A N 1
ATOM 545 C CA . PHE A 1 66 ? -6.456 -7.084 -6.792 1.00 97.62 66 PHE A CA 1
ATOM 546 C C . PHE A 1 66 ? -5.357 -8.059 -7.232 1.00 97.62 66 PHE A C 1
ATOM 548 O O . PHE A 1 66 ? -5.012 -8.105 -8.407 1.00 97.62 66 PHE A O 1
ATOM 555 N N . LEU A 1 67 ? -4.835 -8.893 -6.324 1.00 96.19 67 LEU A N 1
ATOM 556 C CA . LEU A 1 67 ? -3.810 -9.885 -6.677 1.00 96.19 67 LEU A CA 1
ATOM 557 C C . LEU A 1 67 ? -4.300 -10.926 -7.697 1.00 96.19 67 LEU A C 1
ATOM 559 O O . LEU A 1 67 ? -3.481 -11.594 -8.326 1.00 96.19 67 LEU A O 1
ATOM 563 N N . THR A 1 68 ? -5.617 -11.098 -7.831 1.00 95.75 68 THR A N 1
ATOM 564 C CA . THR A 1 68 ? -6.229 -12.062 -8.751 1.00 95.75 68 THR A CA 1
ATOM 565 C C . THR A 1 68 ? -6.661 -11.408 -10.064 1.00 95.75 68 THR A C 1
ATOM 567 O O . THR A 1 68 ? -6.488 -12.009 -11.122 1.00 95.75 68 THR A O 1
ATOM 570 N N . SER A 1 69 ? -7.240 -10.205 -10.011 1.00 95.75 69 SER A N 1
ATOM 571 C CA . SER A 1 69 ? -7.780 -9.500 -11.181 1.00 95.75 69 SER A CA 1
ATOM 572 C C . SER A 1 69 ? -6.783 -8.548 -11.843 1.00 95.75 69 SER A C 1
ATOM 574 O O . SER A 1 69 ? -6.917 -8.269 -13.031 1.00 95.75 69 SER A O 1
ATOM 576 N N . GLY A 1 70 ? -5.813 -8.029 -11.087 1.00 93.56 70 GLY A N 1
ATOM 577 C CA . GLY A 1 70 ? -4.973 -6.893 -11.476 1.00 93.56 70 GLY A CA 1
ATOM 578 C C . GLY A 1 70 ? -5.700 -5.543 -11.437 1.00 93.56 70 GLY A C 1
ATOM 579 O O . GLY A 1 70 ? -5.085 -4.509 -11.675 1.00 93.56 70 GLY A O 1
ATOM 580 N N . GLU A 1 71 ? -6.997 -5.523 -11.124 1.00 94.75 71 GLU A N 1
ATOM 581 C CA . GLU A 1 71 ? -7.799 -4.302 -11.082 1.00 94.75 71 GLU A CA 1
ATOM 582 C C . GLU A 1 71 ? -7.751 -3.680 -9.687 1.00 94.75 71 GLU A C 1
ATOM 584 O O . GLU A 1 71 ? -7.958 -4.354 -8.676 1.00 94.75 71 GLU A O 1
ATOM 589 N N . PHE A 1 72 ? -7.499 -2.376 -9.632 1.00 96.69 72 PHE A N 1
ATOM 590 C CA . PHE A 1 72 ? -7.528 -1.599 -8.403 1.00 96.69 72 PHE A CA 1
ATOM 591 C C . PHE A 1 72 ? -7.860 -0.135 -8.704 1.00 96.69 72 PHE A C 1
ATOM 593 O O . PHE A 1 72 ? -7.712 0.333 -9.832 1.00 96.69 72 PHE A O 1
ATOM 600 N N . ASP A 1 73 ? -8.291 0.588 -7.674 1.00 95.56 73 ASP A N 1
ATOM 601 C CA . ASP A 1 73 ? -8.520 2.028 -7.723 1.00 95.56 73 ASP A CA 1
ATOM 602 C C . ASP A 1 73 ? -7.919 2.669 -6.471 1.00 95.56 73 ASP A C 1
ATOM 604 O O . ASP A 1 73 ? -8.075 2.163 -5.354 1.00 95.56 73 ASP A O 1
ATOM 608 N N . THR A 1 74 ? -7.193 3.764 -6.669 1.00 96.19 74 THR A N 1
ATOM 609 C CA . THR A 1 74 ? -6.627 4.588 -5.596 1.00 96.19 74 THR A CA 1
ATOM 610 C C . THR A 1 74 ? -7.077 6.039 -5.699 1.00 96.19 74 THR A C 1
ATOM 612 O O . THR A 1 74 ? -6.435 6.913 -5.119 1.00 96.19 74 THR A O 1
ATOM 615 N N . GLU A 1 75 ? -8.165 6.305 -6.425 1.00 94.44 75 GLU A N 1
ATOM 616 C CA . GLU A 1 75 ? -8.593 7.654 -6.789 1.00 94.44 75 GLU A CA 1
ATOM 617 C C . GLU A 1 75 ? -7.415 8.401 -7.454 1.00 94.44 75 GLU A C 1
ATOM 619 O O . GLU A 1 75 ? -6.797 7.891 -8.389 1.00 94.44 75 GLU A O 1
ATOM 624 N N . ASP A 1 76 ? -7.045 9.576 -6.941 1.00 93.12 76 ASP A N 1
ATOM 625 C CA . ASP A 1 76 ? -5.923 10.377 -7.445 1.00 93.12 76 ASP A CA 1
ATOM 626 C C . ASP A 1 76 ? -4.580 10.069 -6.743 1.00 93.12 76 ASP A C 1
ATOM 628 O O . ASP A 1 76 ? -3.562 10.719 -7.004 1.00 93.12 76 ASP A O 1
ATOM 632 N N . GLU A 1 77 ? -4.543 9.102 -5.818 1.00 96.50 77 GLU A N 1
ATOM 633 C CA . GLU A 1 77 ? -3.329 8.776 -5.069 1.00 96.50 77 GLU A CA 1
ATOM 634 C C . GLU A 1 77 ? -2.359 7.948 -5.911 1.00 96.50 77 GLU A C 1
ATOM 636 O O . GLU A 1 77 ? -2.680 6.872 -6.406 1.00 96.50 77 GLU A O 1
ATOM 641 N N . THR A 1 78 ? -1.121 8.421 -6.010 1.00 95.62 78 THR A N 1
ATOM 642 C CA . THR A 1 78 ? -0.029 7.720 -6.691 1.00 95.62 78 THR A CA 1
ATOM 643 C C . THR A 1 78 ? 0.854 6.998 -5.678 1.00 95.62 78 THR A C 1
ATOM 645 O O . THR A 1 78 ? 0.911 7.368 -4.503 1.00 95.62 78 THR A O 1
ATOM 648 N N . VAL A 1 79 ? 1.656 6.026 -6.128 1.00 94.88 79 VAL A N 1
ATOM 649 C CA . VAL A 1 79 ? 2.695 5.423 -5.271 1.00 94.88 79 VAL A CA 1
ATOM 650 C C . VAL A 1 79 ? 3.592 6.483 -4.612 1.00 94.88 79 VAL A C 1
ATOM 652 O O . VAL A 1 79 ? 3.979 6.340 -3.453 1.00 94.88 79 VAL A O 1
ATOM 655 N N . LYS A 1 80 ? 3.889 7.583 -5.320 1.00 94.38 80 LYS A N 1
ATOM 656 C CA . LYS A 1 80 ? 4.732 8.671 -4.819 1.00 94.38 80 LYS A CA 1
ATOM 657 C C . LYS A 1 80 ? 4.052 9.428 -3.678 1.00 94.38 80 LYS A C 1
ATOM 659 O O . LYS A 1 80 ? 4.656 9.550 -2.613 1.00 94.38 80 LYS A O 1
ATOM 664 N N . SER A 1 81 ? 2.816 9.894 -3.876 1.00 96.81 81 SER A N 1
ATOM 665 C CA . SER A 1 81 ? 2.079 10.654 -2.853 1.00 96.81 81 SER A CA 1
ATOM 666 C C . SER A 1 81 ? 1.842 9.817 -1.594 1.00 96.81 81 SER A C 1
ATOM 668 O O . SER A 1 81 ? 2.067 10.287 -0.478 1.00 96.81 81 SER A O 1
ATOM 670 N N . LEU A 1 82 ? 1.507 8.535 -1.758 1.00 97.19 82 LEU A N 1
ATOM 671 C CA . LEU A 1 82 ? 1.315 7.604 -0.645 1.00 97.19 82 LEU A CA 1
ATOM 672 C C . LEU A 1 82 ? 2.613 7.328 0.124 1.00 97.19 82 LEU A C 1
ATOM 674 O O . LEU A 1 82 ? 2.600 7.271 1.355 1.00 97.19 82 LEU A O 1
ATOM 678 N N . MET A 1 83 ? 3.744 7.183 -0.572 1.00 95.19 83 MET A N 1
ATOM 679 C CA . MET A 1 83 ? 5.052 6.991 0.062 1.00 95.19 83 MET A CA 1
ATOM 680 C C . MET A 1 83 ? 5.526 8.241 0.810 1.00 95.19 83 MET A C 1
ATOM 682 O O . MET A 1 83 ? 6.079 8.121 1.904 1.00 95.19 83 MET A O 1
ATOM 686 N N . GLU A 1 84 ? 5.305 9.437 0.261 1.00 95.69 84 GLU A N 1
ATOM 687 C CA . GLU A 1 84 ? 5.586 10.708 0.944 1.00 95.69 84 GLU A CA 1
ATOM 688 C C . GLU A 1 84 ? 4.735 10.845 2.212 1.00 95.69 84 GLU A C 1
ATOM 690 O O . GLU A 1 84 ? 5.269 11.089 3.297 1.00 95.69 84 GLU A O 1
ATOM 695 N N . LYS A 1 85 ? 3.432 10.557 2.114 1.00 96.00 85 LYS A N 1
ATOM 696 C CA . LYS A 1 85 ? 2.517 10.529 3.262 1.00 96.00 85 LYS A CA 1
ATOM 697 C C . LYS A 1 85 ? 2.934 9.504 4.319 1.00 96.00 85 LYS A C 1
ATOM 699 O O . LYS A 1 85 ? 2.821 9.758 5.517 1.00 96.00 85 LYS A O 1
ATOM 704 N N . PHE A 1 86 ? 3.429 8.341 3.896 1.00 95.31 86 PHE A N 1
ATOM 705 C CA . PHE A 1 86 ? 3.940 7.314 4.802 1.00 95.31 86 PHE A CA 1
ATOM 706 C C . PHE A 1 86 ? 5.190 7.774 5.544 1.00 95.31 86 PHE A C 1
ATOM 708 O O . PHE A 1 86 ? 5.246 7.622 6.763 1.00 95.31 86 PHE A O 1
ATOM 715 N N . LYS A 1 87 ? 6.151 8.394 4.853 1.00 93.44 87 LYS A N 1
ATOM 716 C CA . LYS A 1 87 ? 7.352 8.961 5.484 1.00 93.44 87 LYS A CA 1
ATOM 717 C C . LYS A 1 87 ? 6.996 10.026 6.525 1.00 93.44 87 LYS A C 1
ATOM 719 O O . LYS A 1 87 ? 7.493 9.946 7.643 1.00 93.44 87 LYS A O 1
ATOM 724 N N . ALA A 1 88 ? 6.058 10.918 6.205 1.00 94.44 88 ALA A N 1
ATOM 725 C CA . ALA A 1 88 ? 5.581 11.952 7.125 1.00 94.44 88 ALA A CA 1
ATOM 726 C C . ALA A 1 88 ? 4.894 11.395 8.390 1.00 94.44 88 ALA A C 1
ATOM 728 O O . ALA A 1 88 ? 4.776 12.100 9.381 1.00 94.44 88 ALA A O 1
ATOM 729 N N . SER A 1 89 ? 4.448 10.130 8.399 1.00 88.88 89 SER A N 1
ATOM 730 C CA . SER A 1 89 ? 3.822 9.517 9.586 1.00 88.88 89 SER A CA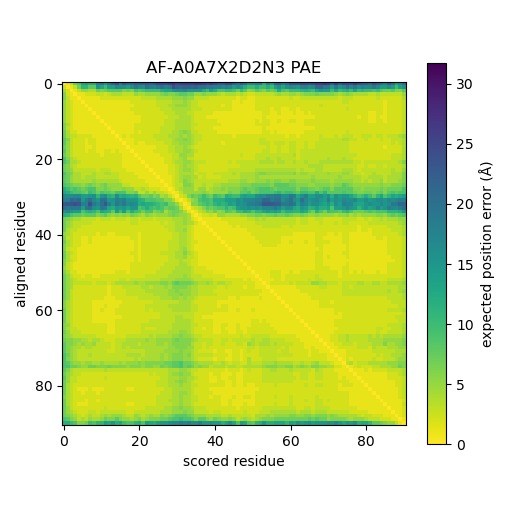 1
ATOM 731 C C . SER A 1 89 ? 4.805 9.131 10.703 1.00 88.88 89 SER A C 1
ATOM 733 O O . SER A 1 89 ? 4.370 8.670 11.761 1.00 88.88 89 SER A O 1
ATOM 735 N N . PHE A 1 90 ? 6.111 9.279 10.462 1.00 83.62 90 PHE A N 1
ATOM 736 C CA . PHE A 1 90 ? 7.182 9.001 11.424 1.00 83.62 90 PHE A CA 1
ATOM 737 C C . PHE A 1 90 ? 7.832 10.263 12.007 1.00 83.62 90 PHE A C 1
ATOM 739 O O . PHE A 1 90 ? 8.672 10.132 12.899 1.00 83.62 90 PHE A O 1
ATOM 746 N N . GLU A 1 91 ? 7.472 11.439 11.492 1.00 69.12 91 GLU A N 1
ATOM 747 C CA . GLU A 1 91 ? 7.924 12.755 11.964 1.00 69.12 91 GLU A CA 1
ATOM 748 C C . GLU A 1 91 ? 6.953 13.315 13.013 1.00 69.12 91 GLU A C 1
ATOM 750 O O . GLU A 1 91 ? 7.448 13.904 14.002 1.00 69.12 91 GLU A O 1
#